Protein AF-A0A969PZ09-F1 (afdb_monomer)

Radius of gyration: 12.57 Å; Cα contacts (8 Å, |Δi|>4): 99; chains: 1; bounding box: 28×33×26 Å

Foldseek 3Di:
DQPCVVVVDDAPDDDDDDDDDCRLVSQLRNLVSCVVVVAQEEAEDPDDDDPVSQVSWQEEDEPVPDDVVVVVCSVVRSGYYYDPHD

Solvent-accessible surface area (backbone atoms only — not comparable to full-atom values): 5412 Å² total; per-residue (Å²): 134,62,58,51,68,78,67,67,67,57,92,92,62,87,85,82,83,81,79,94,73,64,50,68,59,49,51,52,51,42,43,50,55,42,33,75,73,73,36,72,38,82,44,69,67,100,60,79,56,54,72,78,61,53,69,74,44,89,32,76,45,53,64,85,62,42,70,69,55,52,52,49,47,35,71,74,58,22,32,32,37,39,40,88,64,118

Sequence (86 aa):
MKLQQAFEVSKGEVVAFTGAGGKTAALVGLGYELHEAGWRVLATSTVPMTEDQLTLFPAVLSYHAGWHSISAALGQYGFVFLYDAI

Structure (mmCIF, N/CA/C/O backbone):
data_AF-A0A969PZ09-F1
#
_entry.id   AF-A0A969PZ09-F1
#
loop_
_atom_site.group_PDB
_atom_site.id
_atom_site.type_symbol
_atom_site.label_atom_id
_atom_site.label_alt_id
_atom_site.label_comp_id
_atom_site.label_asym_id
_atom_site.label_entity_id
_atom_site.label_seq_id
_atom_site.pdbx_PDB_ins_code
_atom_site.Cartn_x
_atom_site.Cartn_y
_atom_site.Cartn_z
_atom_site.occupancy
_atom_site.B_iso_or_equiv
_atom_site.auth_seq_id
_atom_site.auth_comp_id
_atom_site.auth_asym_id
_atom_site.auth_atom_id
_atom_site.pdbx_PDB_model_num
ATOM 1 N N . MET A 1 1 ? -0.967 15.842 9.924 1.00 61.31 1 MET A N 1
ATOM 2 C CA . MET A 1 1 ? -2.321 15.631 9.365 1.00 61.31 1 MET A CA 1
ATOM 3 C C . MET A 1 1 ? -2.359 14.210 8.834 1.00 61.31 1 MET A C 1
ATOM 5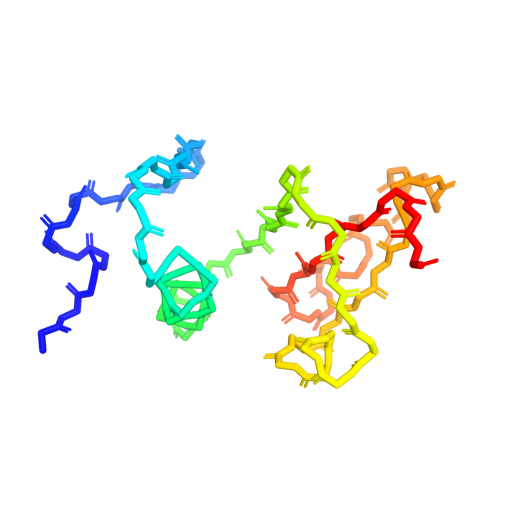 O O . MET A 1 1 ? -1.385 13.852 8.190 1.00 61.31 1 MET A O 1
ATOM 9 N N . LYS A 1 2 ? -3.389 13.409 9.141 1.00 88.12 2 LYS A N 1
ATOM 10 C CA . LYS A 1 2 ? -3.522 12.053 8.584 1.00 88.12 2 LYS A CA 1
ATOM 11 C C . LYS A 1 2 ? -4.153 12.149 7.188 1.00 88.12 2 LYS A C 1
ATOM 13 O O . LYS A 1 2 ? -5.230 12.731 7.053 1.00 88.12 2 LYS A O 1
ATOM 18 N N . LEU A 1 3 ? -3.485 11.616 6.169 1.00 92.06 3 LEU A N 1
ATOM 19 C CA . LEU A 1 3 ? -3.979 11.546 4.790 1.00 92.06 3 LEU A CA 1
ATOM 20 C C . LEU A 1 3 ? -5.315 10.799 4.703 1.00 92.06 3 LEU A C 1
ATOM 22 O O . LEU A 1 3 ? -6.193 11.235 3.965 1.00 92.06 3 LEU A O 1
ATOM 26 N N . GLN A 1 4 ? -5.506 9.742 5.502 1.00 94.12 4 GLN A N 1
ATOM 27 C CA . GLN A 1 4 ? -6.775 8.999 5.553 1.00 94.12 4 GLN A CA 1
ATOM 28 C C . GLN A 1 4 ? -7.976 9.907 5.856 1.00 94.12 4 GLN A C 1
ATOM 30 O O . GLN A 1 4 ? -9.019 9.769 5.226 1.00 94.12 4 GLN A O 1
ATOM 35 N N . GLN A 1 5 ? -7.824 10.851 6.788 1.00 93.75 5 GLN A N 1
ATOM 36 C CA . GLN A 1 5 ? -8.890 11.787 7.157 1.00 93.75 5 GLN A CA 1
ATOM 37 C C . GLN A 1 5 ? -9.071 12.878 6.104 1.00 93.75 5 GLN A C 1
ATOM 39 O O . GLN A 1 5 ? -10.196 13.223 5.770 1.00 93.75 5 GLN A O 1
ATOM 44 N N . ALA A 1 6 ? -7.970 13.410 5.571 1.00 94.12 6 ALA A N 1
ATOM 45 C CA . ALA A 1 6 ? -8.011 14.484 4.582 1.00 94.12 6 ALA A CA 1
ATOM 46 C C . ALA A 1 6 ? -8.641 14.055 3.249 1.00 94.12 6 ALA A C 1
ATOM 48 O O . ALA A 1 6 ? -9.228 14.880 2.557 1.00 94.12 6 ALA A O 1
ATOM 49 N N . PHE A 1 7 ? -8.500 12.779 2.894 1.00 93.31 7 PHE A N 1
ATOM 50 C CA . PHE A 1 7 ? -9.084 12.189 1.692 1.00 93.31 7 PHE A CA 1
ATOM 51 C C . PHE A 1 7 ? -10.356 11.380 1.975 1.00 93.31 7 PHE A C 1
ATOM 53 O O . PHE A 1 7 ? -10.881 10.768 1.054 1.00 93.31 7 PHE A O 1
ATOM 60 N N . GLU A 1 8 ? -10.822 11.350 3.230 1.00 95.00 8 GLU A N 1
ATOM 61 C CA . GLU A 1 8 ? -12.035 10.636 3.664 1.00 95.00 8 GLU A CA 1
ATOM 62 C C . GLU A 1 8 ? -12.063 9.143 3.273 1.00 95.00 8 GLU A C 1
ATOM 64 O O . GLU A 1 8 ? -13.118 8.554 3.041 1.00 95.00 8 GLU A O 1
ATOM 69 N N . VAL A 1 9 ? -10.887 8.505 3.246 1.00 96.12 9 VAL A N 1
ATOM 70 C CA . VAL A 1 9 ? -10.726 7.130 2.754 1.00 96.12 9 VAL A CA 1
ATOM 71 C C . VAL A 1 9 ? -11.399 6.134 3.692 1.00 96.12 9 VAL A C 1
ATOM 73 O O . VAL A 1 9 ? -11.166 6.139 4.909 1.00 96.12 9 VAL A O 1
ATOM 76 N N . SER A 1 10 ? -12.171 5.225 3.099 1.00 96.06 10 SER A N 1
ATOM 77 C CA . SER A 1 10 ? -12.919 4.167 3.777 1.00 96.06 10 SER A CA 1
ATOM 78 C C . SER A 1 10 ? -12.369 2.762 3.485 1.00 96.06 10 SER A C 1
ATOM 80 O O . SER A 1 10 ? -11.655 2.517 2.513 1.00 96.06 10 SER A O 1
ATOM 82 N N . LYS A 1 11 ? -12.688 1.785 4.349 1.00 95.19 11 LYS A N 1
ATOM 83 C CA . LYS A 1 11 ? -12.260 0.386 4.154 1.00 95.19 11 LYS A CA 1
ATOM 84 C C . LYS A 1 11 ? -12.876 -0.202 2.884 1.00 95.19 11 LYS A C 1
ATOM 86 O O . LYS A 1 11 ? -14.085 -0.134 2.699 1.00 95.19 11 LYS A O 1
ATOM 91 N N . GLY A 1 12 ? -12.051 -0.875 2.081 1.00 94.44 12 GLY A N 1
ATOM 92 C CA . GLY A 1 12 ? -12.483 -1.516 0.832 1.00 94.44 12 GLY A CA 1
ATOM 93 C C . GLY A 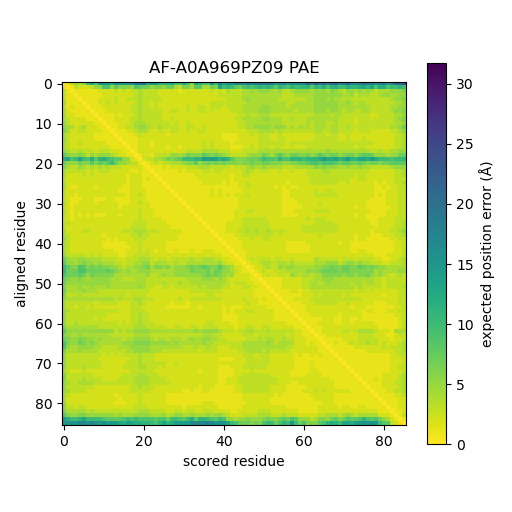1 12 ? -12.581 -0.562 -0.360 1.00 94.44 12 GLY A C 1
ATOM 94 O O . GLY A 1 12 ? -12.986 -0.987 -1.438 1.00 94.44 12 GLY A O 1
ATOM 95 N N . GLU A 1 13 ? -12.204 0.701 -0.180 1.00 96.69 13 GLU A N 1
ATOM 96 C CA . GLU A 1 13 ? -12.177 1.696 -1.243 1.00 96.69 13 GLU A CA 1
ATOM 97 C C . GLU A 1 13 ? -10.933 1.560 -2.131 1.00 96.69 13 GLU A C 1
ATOM 99 O O . GLU A 1 13 ? -9.865 1.129 -1.686 1.00 96.69 13 GLU A O 1
ATOM 104 N N . VAL A 1 14 ? -11.073 1.952 -3.398 1.00 96.31 14 VAL A N 1
ATOM 105 C CA . VAL A 1 14 ? -9.967 2.050 -4.354 1.00 96.31 14 VAL A CA 1
ATOM 106 C C . VAL A 1 14 ? -9.605 3.519 -4.526 1.00 96.31 14 VAL A C 1
ATOM 108 O O . VAL A 1 14 ? -10.418 4.311 -4.992 1.00 96.31 14 VAL A O 1
ATOM 111 N N . VAL A 1 15 ? -8.366 3.869 -4.185 1.00 95.56 15 VAL A N 1
ATOM 112 C CA . VAL A 1 15 ? -7.852 5.242 -4.258 1.00 95.56 15 VAL A CA 1
ATOM 113 C C . VAL A 1 15 ? -6.839 5.348 -5.395 1.00 95.56 15 VAL A C 1
ATOM 115 O O . VAL A 1 15 ? -5.891 4.566 -5.461 1.00 95.56 15 VAL A O 1
ATOM 118 N N . ALA A 1 16 ? -7.014 6.334 -6.277 1.00 95.62 16 ALA A N 1
ATOM 119 C CA . ALA A 1 16 ? -6.103 6.605 -7.387 1.00 95.62 16 ALA A CA 1
ATOM 120 C C . ALA A 1 16 ? -5.484 8.005 -7.259 1.00 95.62 16 ALA A C 1
ATOM 122 O O . ALA A 1 16 ? -6.186 9.013 -7.290 1.00 95.62 16 ALA A O 1
ATOM 123 N N . PHE A 1 17 ? -4.154 8.078 -7.153 1.00 94.50 17 PHE A N 1
ATOM 124 C CA . PHE A 1 17 ? -3.432 9.352 -7.117 1.00 94.50 17 PHE A CA 1
ATOM 125 C C . PHE A 1 17 ? -3.129 9.860 -8.530 1.00 94.50 17 PHE A C 1
ATOM 127 O O . PHE A 1 17 ? -2.348 9.256 -9.266 1.00 94.50 17 PHE A O 1
ATOM 134 N N . THR A 1 18 ? -3.679 11.020 -8.888 1.00 92.56 18 THR A N 1
ATOM 135 C CA . THR A 1 18 ? -3.449 11.685 -10.181 1.00 92.56 18 THR A CA 1
ATOM 136 C C . THR A 1 18 ? -2.747 13.031 -9.997 1.00 92.56 18 THR A C 1
ATOM 138 O O . THR A 1 18 ? -3.040 13.748 -9.046 1.00 92.56 18 THR A O 1
ATOM 141 N N . GLY A 1 19 ? -1.845 13.408 -10.911 1.00 90.12 19 GLY A N 1
ATOM 142 C CA . GLY A 1 19 ? -1.172 14.716 -10.890 1.00 90.12 19 GLY A CA 1
ATOM 143 C C . GLY A 1 19 ? 0.328 14.656 -11.187 1.00 90.12 19 GLY A C 1
ATOM 144 O O . GLY A 1 19 ? 0.886 13.591 -11.463 1.00 90.12 19 GLY A O 1
ATOM 145 N N . ALA A 1 20 ? 0.997 15.810 -11.136 1.00 82.31 20 ALA A N 1
ATOM 146 C CA . ALA A 1 20 ? 2.375 15.957 -11.609 1.00 82.31 20 ALA A CA 1
ATOM 147 C C . ALA A 1 20 ? 3.434 15.400 -10.635 1.00 82.31 20 ALA A C 1
ATOM 149 O O . ALA A 1 20 ? 4.376 14.746 -11.073 1.00 82.31 20 ALA A O 1
ATOM 150 N N . GLY A 1 21 ? 3.263 15.573 -9.319 1.00 88.44 21 GLY A N 1
ATOM 151 C CA . GLY A 1 21 ? 4.296 15.255 -8.323 1.00 88.44 21 GLY A CA 1
ATOM 152 C C . GLY A 1 21 ? 3.748 14.636 -7.038 1.00 88.44 21 GLY A C 1
ATOM 153 O O . GLY A 1 21 ? 2.557 14.712 -6.763 1.00 88.44 21 GLY A O 1
ATOM 154 N N . GLY A 1 22 ? 4.622 13.983 -6.268 1.00 91.88 22 GLY A N 1
ATOM 155 C CA . GLY A 1 22 ? 4.304 13.489 -4.921 1.00 91.88 22 GLY A CA 1
ATOM 156 C C . GLY A 1 22 ? 3.457 12.215 -4.839 1.00 91.88 22 GLY A C 1
ATOM 157 O O . GLY A 1 22 ? 3.200 11.747 -3.739 1.00 91.88 22 GLY A O 1
ATOM 158 N N . LYS A 1 23 ? 3.062 11.611 -5.966 1.00 94.44 23 LYS A N 1
ATOM 159 C CA . LYS A 1 23 ? 2.185 10.422 -5.993 1.00 94.44 23 LYS A CA 1
ATOM 160 C C . LYS A 1 23 ? 2.763 9.232 -5.229 1.00 94.44 23 LYS A C 1
ATOM 162 O O . LYS A 1 23 ? 2.081 8.665 -4.390 1.00 94.44 23 LYS A O 1
ATOM 167 N N . THR A 1 24 ? 4.026 8.889 -5.478 1.00 93.06 24 THR A N 1
ATOM 168 C CA . THR A 1 24 ? 4.695 7.780 -4.781 1.00 93.06 24 THR A CA 1
ATOM 169 C C . THR A 1 24 ? 4.793 8.048 -3.283 1.00 93.06 24 THR A C 1
ATOM 171 O O . THR A 1 24 ? 4.485 7.173 -2.486 1.00 93.06 24 THR A O 1
ATOM 174 N N . ALA A 1 25 ? 5.144 9.276 -2.890 1.00 93.88 25 ALA A N 1
ATOM 175 C CA . ALA A 1 25 ? 5.203 9.659 -1.482 1.00 93.88 25 ALA A CA 1
ATOM 176 C C . ALA A 1 25 ? 3.819 9.601 -0.812 1.00 93.88 25 ALA A C 1
ATOM 178 O O . ALA A 1 25 ? 3.705 9.103 0.303 1.00 93.88 25 ALA A O 1
ATOM 179 N N . ALA A 1 26 ? 2.766 10.053 -1.499 1.00 94.69 26 ALA A N 1
ATOM 180 C CA . ALA A 1 26 ? 1.391 9.979 -1.011 1.00 94.69 26 ALA A CA 1
ATOM 181 C C . ALA A 1 26 ? 0.889 8.531 -0.904 1.00 94.69 26 ALA A C 1
ATOM 183 O O . ALA A 1 26 ? 0.264 8.180 0.091 1.00 94.69 26 ALA A O 1
ATOM 184 N N . LEU A 1 27 ? 1.207 7.682 -1.885 1.00 96.12 27 LEU A N 1
ATOM 185 C CA . LEU A 1 27 ? 0.884 6.255 -1.889 1.00 96.12 27 LEU A CA 1
ATOM 186 C C . LEU A 1 27 ? 1.555 5.526 -0.719 1.00 96.12 27 LEU A C 1
ATOM 188 O O . LEU A 1 27 ? 0.888 4.797 0.010 1.00 96.12 27 LEU A O 1
ATOM 192 N N . VAL A 1 28 ? 2.852 5.760 -0.512 1.00 96.00 28 VAL A N 1
ATOM 193 C CA . VAL A 1 28 ? 3.604 5.184 0.610 1.00 96.00 28 VAL A CA 1
ATOM 194 C C . VAL A 1 28 ? 3.064 5.710 1.941 1.00 96.00 28 VAL A C 1
ATOM 196 O O . VAL A 1 28 ? 2.737 4.918 2.820 1.00 96.00 28 VAL A O 1
ATOM 199 N N . GLY A 1 29 ? 2.911 7.029 2.081 1.00 96.50 29 GLY A N 1
ATOM 200 C CA . GLY A 1 29 ? 2.439 7.662 3.313 1.00 96.50 29 GLY A CA 1
ATOM 201 C C . GLY A 1 29 ? 1.035 7.214 3.712 1.00 96.50 29 GLY A C 1
ATOM 202 O O . GLY A 1 29 ? 0.831 6.784 4.844 1.00 96.50 29 GLY A O 1
ATOM 203 N N . LEU A 1 30 ? 0.078 7.245 2.778 1.00 97.12 30 LEU A N 1
ATOM 204 C CA . LEU A 1 30 ? -1.275 6.756 3.038 1.00 97.12 30 LEU A CA 1
ATOM 205 C C . LEU A 1 30 ? -1.255 5.254 3.342 1.00 97.12 30 LEU A C 1
ATOM 207 O O . LEU A 1 30 ? -1.916 4.820 4.278 1.00 97.12 30 LEU A O 1
ATOM 211 N N . GLY A 1 31 ? -0.478 4.462 2.599 1.00 97.56 31 GLY A N 1
ATOM 212 C CA . GLY A 1 31 ? -0.374 3.023 2.826 1.00 97.56 31 GLY A CA 1
ATOM 213 C C . GLY A 1 31 ? 0.093 2.672 4.239 1.00 97.56 31 GLY A C 1
ATOM 214 O O . GLY A 1 31 ? -0.540 1.844 4.894 1.00 97.56 31 GLY A O 1
ATOM 215 N N . TYR A 1 32 ? 1.123 3.356 4.749 1.00 97.88 32 TYR A N 1
ATOM 216 C CA . TYR A 1 32 ? 1.560 3.196 6.138 1.00 97.88 32 TYR A CA 1
ATOM 217 C C . TYR A 1 32 ? 0.503 3.658 7.139 1.00 97.88 32 TYR A C 1
ATOM 219 O O . TYR A 1 32 ? 0.223 2.929 8.084 1.00 97.88 32 TYR A O 1
ATOM 227 N N . GLU A 1 33 ? -0.139 4.810 6.928 1.00 97.44 33 GLU A N 1
ATOM 228 C CA . GLU A 1 33 ? -1.192 5.277 7.838 1.00 97.44 33 GLU A CA 1
ATOM 229 C C . GLU A 1 33 ? -2.357 4.283 7.951 1.00 97.44 33 GLU A C 1
ATOM 231 O O . GLU A 1 33 ? -2.864 4.041 9.048 1.00 97.44 33 GLU A O 1
ATOM 236 N N . LEU A 1 34 ? -2.784 3.703 6.827 1.00 97.25 34 LEU A N 1
ATOM 237 C CA . LEU A 1 34 ? -3.853 2.706 6.794 1.00 97.25 34 LEU A CA 1
ATOM 238 C C . LEU A 1 34 ? -3.400 1.380 7.420 1.00 97.25 34 LEU A C 1
ATOM 240 O O . LEU A 1 34 ? -4.162 0.755 8.161 1.00 97.25 34 LEU A O 1
ATOM 244 N N . HIS A 1 35 ? -2.158 0.967 7.169 1.00 97.19 35 HIS A N 1
ATOM 245 C CA . HIS A 1 35 ? -1.571 -0.217 7.787 1.00 97.19 35 HIS A CA 1
ATOM 246 C C . HIS A 1 35 ? -1.482 -0.086 9.316 1.00 97.19 35 HIS A C 1
ATOM 248 O O . HIS A 1 35 ? -1.925 -0.982 10.032 1.00 97.19 35 HIS A O 1
ATOM 254 N N . GLU A 1 36 ? -1.006 1.056 9.821 1.00 95.94 36 GLU A N 1
ATOM 255 C CA . GLU A 1 36 ? -0.971 1.389 11.253 1.00 95.94 36 GLU A CA 1
ATOM 256 C C . GLU A 1 36 ? -2.369 1.377 11.888 1.00 95.94 36 GLU A C 1
ATOM 258 O O . GLU A 1 36 ? -2.525 1.004 13.050 1.00 95.94 36 GLU A O 1
ATOM 263 N N . ALA A 1 37 ? -3.406 1.735 11.124 1.00 95.00 37 ALA A N 1
ATOM 264 C CA . ALA A 1 37 ? -4.803 1.637 11.547 1.00 95.00 37 ALA A CA 1
ATOM 265 C C . ALA A 1 37 ? -5.360 0.193 11.515 1.00 95.00 37 ALA A C 1
ATOM 267 O O . ALA A 1 37 ? -6.554 -0.020 11.754 1.00 95.00 37 ALA A O 1
ATOM 268 N N . GLY A 1 38 ? -4.521 -0.802 11.207 1.00 96.00 38 GLY A N 1
ATOM 269 C CA . GLY A 1 38 ? -4.864 -2.223 11.144 1.00 96.00 38 GLY A CA 1
ATOM 270 C C . GLY A 1 38 ? -5.566 -2.638 9.852 1.00 96.00 38 GLY A C 1
ATOM 271 O O . GLY A 1 38 ? -6.273 -3.649 9.832 1.00 96.00 38 GLY A O 1
ATOM 272 N N . TRP A 1 39 ? -5.461 -1.845 8.783 1.00 97.06 39 TRP A N 1
ATOM 273 C CA . TRP A 1 39 ? -6.091 -2.167 7.506 1.00 97.06 39 TRP A CA 1
ATOM 274 C C . TRP A 1 39 ? -5.127 -2.967 6.637 1.00 97.06 39 TRP A C 1
ATOM 276 O O . TRP A 1 39 ? -3.907 -2.871 6.764 1.00 97.06 39 TRP A O 1
ATOM 286 N N . ARG A 1 40 ? -5.699 -3.764 5.732 1.00 97.62 40 ARG A N 1
ATOM 287 C CA . ARG A 1 40 ? -4.936 -4.423 4.674 1.00 97.62 40 ARG A CA 1
ATOM 288 C C . ARG A 1 40 ? -4.910 -3.512 3.457 1.00 97.62 40 ARG A C 1
ATOM 290 O O . ARG A 1 40 ? -5.970 -3.105 2.987 1.00 97.62 40 ARG A O 1
ATOM 297 N N . VAL A 1 41 ? -3.715 -3.211 2.970 1.00 98.12 41 VAL A N 1
ATOM 298 C CA . VAL A 1 41 ? -3.469 -2.274 1.877 1.00 98.12 41 VAL A CA 1
ATOM 299 C C . VAL A 1 41 ? -2.776 -3.007 0.743 1.00 98.12 41 VAL A C 1
ATOM 301 O O . VAL A 1 41 ? -1.710 -3.596 0.922 1.00 98.12 41 VAL A O 1
ATOM 304 N N . LEU A 1 42 ? -3.378 -2.933 -0.438 1.00 97.81 42 LEU A N 1
ATOM 305 C CA . LEU A 1 42 ? -2.757 -3.349 -1.683 1.00 97.81 42 LEU 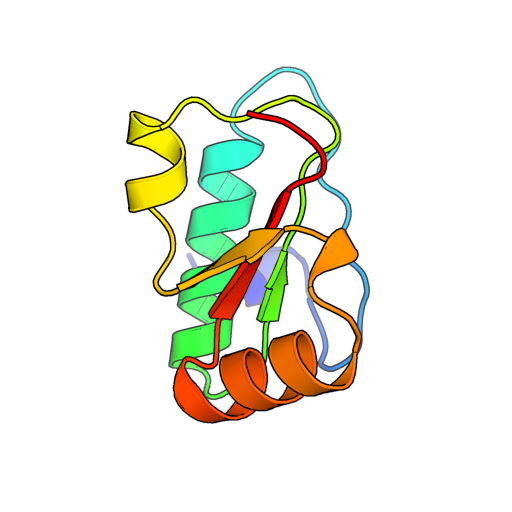A CA 1
ATOM 306 C C . LEU A 1 42 ? -2.472 -2.096 -2.505 1.00 97.81 42 LEU A C 1
ATOM 308 O O . LEU A 1 42 ? -3.393 -1.337 -2.798 1.00 97.81 42 LEU A O 1
ATOM 312 N N . ALA A 1 43 ? -1.213 -1.876 -2.862 1.00 97.38 43 ALA A N 1
ATOM 313 C CA . ALA A 1 43 ? -0.804 -0.744 -3.679 1.00 97.38 43 ALA A CA 1
ATOM 314 C C . ALA A 1 43 ? -0.186 -1.203 -4.996 1.00 97.38 43 ALA A C 1
ATOM 316 O O . ALA A 1 43 ? 0.391 -2.281 -5.096 1.00 97.38 43 ALA A O 1
ATOM 317 N N . THR A 1 44 ? -0.297 -0.355 -6.011 1.00 96.12 44 THR A N 1
ATOM 318 C CA . THR A 1 44 ? 0.386 -0.517 -7.292 1.00 96.12 44 THR A CA 1
ATOM 319 C C . THR A 1 44 ? 0.611 0.860 -7.915 1.00 96.12 44 THR A C 1
ATOM 321 O O . THR A 1 44 ? 0.089 1.867 -7.429 1.00 96.12 44 THR A O 1
ATOM 324 N N . SER A 1 45 ? 1.413 0.918 -8.969 1.00 93.38 45 SER A N 1
ATOM 325 C CA . SER A 1 45 ? 1.733 2.140 -9.700 1.00 93.38 45 SER A CA 1
ATOM 326 C C . SER A 1 45 ? 1.668 1.862 -11.194 1.00 93.38 45 SER A C 1
ATOM 328 O O . SER A 1 45 ? 2.044 0.788 -11.653 1.00 93.38 45 SER A O 1
ATOM 330 N N . THR A 1 46 ? 1.229 2.853 -11.966 1.00 88.44 46 THR A N 1
ATOM 331 C CA . THR A 1 46 ? 1.265 2.794 -13.434 1.00 88.44 46 THR A CA 1
ATOM 332 C C . THR A 1 46 ? 2.666 3.031 -13.997 1.00 88.44 46 THR A C 1
ATOM 334 O O . THR A 1 46 ? 2.893 2.816 -15.182 1.00 88.44 46 THR A O 1
ATOM 337 N N . VAL A 1 47 ? 3.589 3.539 -13.177 1.00 85.31 47 VAL A N 1
ATOM 338 C CA . VAL A 1 47 ? 4.983 3.801 -13.554 1.00 85.31 47 VAL A CA 1
ATOM 339 C C . VAL A 1 47 ? 5.875 2.762 -12.874 1.00 85.31 47 VAL A C 1
ATOM 341 O O . VAL A 1 47 ? 5.675 2.546 -11.669 1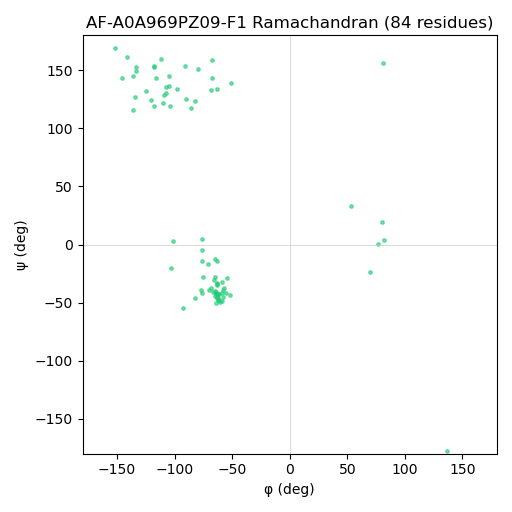.00 85.31 47 VAL A O 1
ATOM 344 N N . PRO A 1 48 ? 6.849 2.166 -13.594 1.00 85.75 48 PRO A N 1
ATOM 345 C CA . PRO A 1 48 ? 7.861 1.305 -12.994 1.00 85.75 48 PRO A CA 1
ATOM 346 C C . PRO A 1 48 ? 8.530 1.992 -11.806 1.00 85.75 48 PRO A C 1
ATOM 348 O O . PRO A 1 48 ? 8.799 3.197 -11.839 1.00 85.75 48 PRO A O 1
ATOM 351 N N . MET A 1 49 ? 8.771 1.229 -10.747 1.00 89.25 49 MET A N 1
ATOM 352 C CA . MET A 1 49 ? 9.484 1.704 -9.569 1.00 89.25 49 MET A CA 1
ATOM 353 C C . MET A 1 49 ? 10.884 1.116 -9.586 1.00 89.25 49 MET A C 1
ATOM 355 O O . MET A 1 49 ? 11.052 -0.067 -9.867 1.00 89.25 49 MET A O 1
ATOM 359 N N . THR A 1 50 ? 11.882 1.941 -9.283 1.00 91.69 50 THR A N 1
ATOM 360 C CA . THR A 1 50 ? 13.253 1.445 -9.147 1.00 91.69 50 THR A CA 1
ATOM 361 C C . THR A 1 50 ? 13.363 0.538 -7.925 1.00 91.69 50 THR A C 1
ATOM 363 O O . THR A 1 50 ? 12.567 0.651 -6.989 1.00 91.69 50 THR A O 1
ATOM 366 N N . GLU A 1 51 ? 14.380 -0.323 -7.892 1.00 90.38 51 GLU A N 1
ATOM 367 C CA . GLU A 1 51 ? 14.646 -1.201 -6.743 1.00 90.38 51 GLU A CA 1
ATOM 368 C C . GLU A 1 51 ? 14.711 -0.419 -5.422 1.00 90.38 51 GLU A C 1
ATOM 370 O O . GLU A 1 51 ? 14.056 -0.798 -4.452 1.00 90.38 51 GLU A O 1
ATOM 375 N N . ASP A 1 52 ? 15.387 0.735 -5.412 1.00 92.31 52 ASP A N 1
ATOM 376 C CA . ASP A 1 52 ? 15.458 1.616 -4.241 1.00 92.31 52 ASP A CA 1
ATOM 377 C C . ASP A 1 52 ? 14.075 2.064 -3.759 1.00 92.31 52 ASP A C 1
ATOM 379 O O . ASP A 1 52 ? 13.816 2.124 -2.559 1.00 92.31 52 ASP A O 1
ATOM 383 N N . GLN A 1 53 ? 13.150 2.357 -4.674 1.00 92.75 53 GLN A N 1
ATOM 384 C CA . GLN A 1 53 ? 11.798 2.757 -4.298 1.00 92.75 53 GLN A CA 1
ATOM 385 C C . GLN A 1 53 ? 10.952 1.574 -3.814 1.00 92.75 53 GLN A C 1
ATOM 387 O O . GLN A 1 53 ? 10.049 1.771 -3.001 1.00 92.75 53 GLN A O 1
ATOM 392 N N . LEU A 1 54 ? 11.225 0.354 -4.281 1.00 94.12 54 LEU A N 1
ATOM 393 C CA . LEU A 1 54 ? 10.550 -0.850 -3.791 1.00 94.12 54 LEU A CA 1
ATOM 394 C C . LEU A 1 54 ? 10.879 -1.124 -2.316 1.00 94.12 54 LEU A C 1
ATOM 396 O O . LEU A 1 54 ? 10.027 -1.636 -1.592 1.00 94.12 54 LEU A O 1
ATOM 400 N N . THR A 1 55 ? 12.054 -0.701 -1.835 1.00 94.94 55 THR A N 1
ATOM 401 C CA . THR A 1 55 ? 12.433 -0.816 -0.411 1.00 94.94 55 THR A CA 1
ATOM 402 C C . THR A 1 55 ? 11.543 -0.006 0.537 1.00 94.94 55 THR A C 1
ATOM 404 O O . THR A 1 55 ? 11.561 -0.231 1.746 1.00 94.94 55 THR A O 1
ATOM 407 N N . LEU A 1 56 ? 10.731 0.918 0.008 1.00 95.69 56 LEU A N 1
ATOM 408 C CA . LEU A 1 56 ? 9.794 1.718 0.797 1.00 95.69 56 LEU A CA 1
ATOM 409 C C . LEU A 1 56 ? 8.608 0.899 1.322 1.00 95.69 56 LEU A C 1
ATOM 411 O O . LEU A 1 56 ? 7.908 1.371 2.220 1.00 95.69 56 LEU A O 1
ATOM 415 N N . PHE A 1 57 ? 8.355 -0.291 0.772 1.00 97.25 57 PHE A N 1
ATOM 416 C CA . PHE A 1 57 ? 7.197 -1.110 1.119 1.00 97.25 57 PHE A CA 1
ATOM 417 C C . PHE A 1 57 ? 7.578 -2.302 2.005 1.00 97.25 57 PHE A C 1
ATOM 419 O O . PHE A 1 57 ? 8.621 -2.917 1.783 1.00 97.25 57 PHE A O 1
ATOM 426 N N . PRO A 1 58 ? 6.710 -2.706 2.953 1.00 97.00 58 PRO A N 1
ATOM 427 C CA . PRO A 1 58 ? 6.975 -3.863 3.813 1.00 97.00 58 PRO A CA 1
ATOM 428 C C . PRO A 1 58 ? 7.081 -5.185 3.047 1.00 97.00 58 PRO A C 1
ATOM 430 O O . PRO A 1 58 ? 7.838 -6.074 3.430 1.00 97.00 58 PRO A O 1
ATOM 433 N N . ALA A 1 59 ? 6.304 -5.319 1.973 1.00 97.56 59 ALA A N 1
ATOM 434 C CA . ALA A 1 59 ? 6.334 -6.466 1.084 1.00 97.56 59 ALA A CA 1
ATOM 435 C C . ALA A 1 59 ? 6.061 -6.040 -0.355 1.00 97.56 59 ALA A C 1
ATOM 437 O O . ALA A 1 59 ? 5.229 -5.170 -0.626 1.00 97.56 59 ALA A O 1
ATOM 438 N N . VAL A 1 60 ? 6.752 -6.699 -1.279 1.00 97.38 60 VAL A N 1
ATOM 439 C CA . VAL A 1 60 ? 6.706 -6.413 -2.710 1.00 97.38 60 VAL A CA 1
ATOM 440 C C . VAL A 1 60 ? 6.568 -7.730 -3.460 1.00 97.38 60 VAL A C 1
ATOM 442 O O . VAL A 1 60 ? 7.337 -8.662 -3.230 1.00 97.38 60 VAL A O 1
ATOM 445 N N 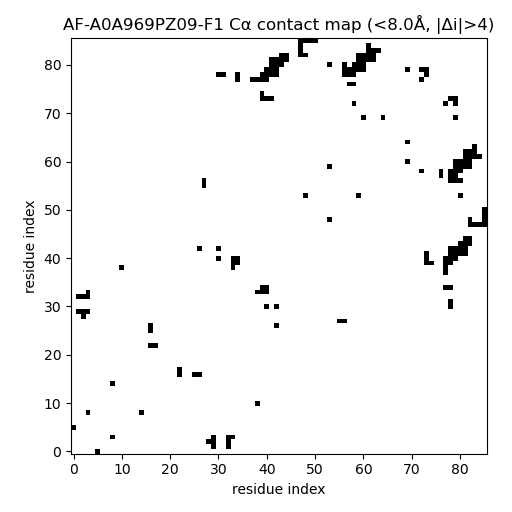. LEU A 1 61 ? 5.569 -7.832 -4.333 1.00 96.81 61 LEU A N 1
ATOM 446 C CA . LEU A 1 61 ? 5.316 -9.025 -5.137 1.00 96.81 61 LEU A CA 1
ATOM 447 C C . LEU A 1 61 ? 5.063 -8.642 -6.594 1.00 96.81 61 LEU A C 1
ATOM 449 O O . LEU A 1 61 ? 4.494 -7.593 -6.885 1.00 96.81 61 LEU A O 1
ATOM 453 N N . SER A 1 62 ? 5.437 -9.526 -7.518 1.00 94.75 62 SER A N 1
ATOM 454 C CA . SER A 1 62 ? 4.968 -9.405 -8.897 1.00 94.75 62 SER A CA 1
ATOM 455 C C . SER A 1 62 ? 3.462 -9.673 -8.952 1.00 94.75 62 SER A C 1
ATOM 457 O O . SER A 1 62 ? 2.962 -10.576 -8.274 1.00 94.75 62 SER A O 1
ATOM 459 N N . TYR A 1 63 ? 2.743 -8.950 -9.810 1.00 91.12 63 TYR A N 1
ATOM 460 C CA . TYR A 1 63 ? 1.343 -9.225 -10.138 1.00 91.12 63 TYR A CA 1
ATOM 461 C C . TYR A 1 63 ? 1.133 -10.678 -10.612 1.00 91.12 63 TYR A C 1
ATOM 463 O O . TYR A 1 63 ? 0.096 -11.284 -10.338 1.00 91.12 63 TYR A O 1
ATOM 471 N N . HIS A 1 64 ? 2.155 -11.285 -11.225 1.00 94.81 64 HIS A N 1
ATOM 472 C CA . HIS A 1 64 ? 2.133 -12.671 -11.709 1.00 94.81 64 HIS A CA 1
ATOM 473 C C . HIS A 1 64 ? 2.280 -13.729 -10.602 1.00 94.81 64 HIS A C 1
ATOM 475 O O . HIS A 1 64 ? 2.135 -14.918 -10.875 1.00 94.81 64 HIS A O 1
ATOM 481 N N . ALA A 1 65 ? 2.514 -13.339 -9.341 1.00 94.69 65 ALA A N 1
ATOM 482 C CA . ALA A 1 65 ? 2.653 -14.270 -8.211 1.00 94.69 65 ALA A CA 1
ATOM 483 C C . ALA A 1 65 ? 1.362 -15.051 -7.881 1.00 94.69 65 ALA A C 1
ATOM 485 O O . ALA A 1 65 ? 1.393 -16.021 -7.116 1.00 94.69 65 ALA A O 1
ATOM 486 N N . GLY A 1 66 ? 0.227 -14.629 -8.447 1.00 95.38 66 GLY A N 1
ATOM 487 C CA . GLY A 1 66 ? -1.074 -15.256 -8.262 1.00 95.38 66 GLY A CA 1
ATOM 488 C C . GLY A 1 66 ? -1.768 -14.845 -6.962 1.00 95.38 66 GLY A C 1
ATOM 489 O O . GLY A 1 66 ? -1.153 -14.448 -5.970 1.00 95.38 66 GLY A O 1
ATOM 490 N N . TRP A 1 67 ? -3.096 -14.958 -6.962 1.00 95.44 67 TRP A N 1
ATOM 491 C CA . TRP A 1 67 ? -3.940 -14.423 -5.892 1.00 95.44 67 TRP A CA 1
ATOM 492 C C . TRP A 1 67 ? -3.684 -15.062 -4.518 1.00 95.44 67 TRP A C 1
ATOM 494 O O . TRP A 1 67 ? -3.776 -14.370 -3.507 1.00 95.44 67 TRP A O 1
ATOM 504 N N . HIS A 1 68 ? -3.331 -16.352 -4.465 1.00 96.69 68 HIS A N 1
ATOM 505 C CA . HIS A 1 68 ? -3.021 -17.040 -3.207 1.00 96.69 68 HIS A CA 1
ATOM 506 C C . HIS A 1 68 ? -1.806 -16.412 -2.515 1.00 96.69 68 HIS A C 1
ATOM 508 O O . HIS A 1 68 ? -1.873 -16.087 -1.331 1.00 96.69 68 HIS A O 1
ATOM 514 N N . SER A 1 69 ? -0.724 -16.189 -3.265 1.00 97.50 69 SER A N 1
ATOM 515 C CA . SER A 1 69 ? 0.511 -15.583 -2.762 1.00 97.50 69 SER A CA 1
ATOM 516 C C . SER A 1 69 ? 0.278 -14.141 -2.316 1.00 97.50 69 SER A C 1
ATOM 518 O O . SER A 1 69 ? 0.712 -13.748 -1.236 1.00 97.50 69 SER A O 1
ATOM 520 N N . ILE A 1 70 ? -0.477 -13.369 -3.106 1.00 97.38 70 ILE A N 1
ATOM 521 C CA . ILE A 1 70 ? -0.840 -11.983 -2.775 1.00 97.38 70 ILE A CA 1
ATOM 522 C C . ILE A 1 70 ? -1.694 -11.937 -1.501 1.00 97.38 70 ILE A C 1
ATOM 524 O O . ILE A 1 70 ? -1.434 -11.133 -0.608 1.00 97.38 70 ILE A O 1
ATOM 528 N N . SER A 1 71 ? -2.689 -12.821 -1.375 1.00 96.75 71 SER A N 1
ATOM 529 C CA . SER A 1 71 ? -3.545 -12.889 -0.188 1.00 96.75 71 SER A CA 1
ATOM 530 C C . SER A 1 71 ? -2.766 -13.308 1.060 1.00 96.75 71 SER A C 1
ATOM 532 O O . SER A 1 71 ? -3.005 -12.756 2.135 1.00 96.75 71 SER A O 1
ATOM 534 N N . ALA A 1 72 ? -1.840 -14.262 0.935 1.00 97.81 72 ALA A N 1
ATOM 535 C CA . ALA A 1 72 ? -0.968 -14.674 2.031 1.00 97.81 72 ALA A CA 1
ATOM 536 C C . ALA A 1 72 ? -0.066 -13.516 2.482 1.00 97.81 72 ALA A C 1
ATOM 538 O O . ALA A 1 72 ? -0.015 -13.208 3.673 1.00 97.81 72 ALA A O 1
ATOM 539 N N . ALA A 1 73 ? 0.555 -12.807 1.535 1.00 97.81 73 ALA A N 1
ATOM 540 C CA . ALA A 1 73 ? 1.373 -11.635 1.825 1.00 97.81 73 ALA A CA 1
ATOM 541 C C . ALA A 1 73 ? 0.558 -10.511 2.489 1.00 97.81 73 ALA A C 1
ATOM 543 O O . ALA A 1 73 ? 0.995 -9.943 3.483 1.00 97.81 73 ALA A O 1
ATOM 544 N N . LEU A 1 74 ? -0.661 -10.228 2.019 1.00 97.00 74 LEU A N 1
ATOM 545 C CA . LEU A 1 74 ? -1.544 -9.249 2.667 1.00 97.00 74 LEU A CA 1
ATOM 546 C C . LEU A 1 74 ? -1.935 -9.661 4.090 1.00 97.00 74 LEU A C 1
ATOM 548 O O . LEU A 1 74 ? -2.093 -8.797 4.949 1.00 97.00 74 LEU A O 1
ATOM 552 N N . GLY A 1 75 ? -2.110 -10.960 4.344 1.00 97.19 75 GLY A N 1
ATOM 553 C CA . GLY A 1 75 ? -2.370 -11.485 5.684 1.00 97.19 75 GLY A CA 1
ATOM 554 C C . GLY A 1 75 ? -1.168 -11.353 6.622 1.00 97.19 75 GLY A C 1
ATOM 555 O O . GLY A 1 75 ? -1.351 -11.049 7.795 1.00 97.19 75 GLY A O 1
ATOM 556 N N . GLN A 1 76 ? 0.044 -11.553 6.102 1.00 97.56 76 GLN A N 1
ATOM 557 C CA . GLN A 1 76 ? 1.283 -11.520 6.880 1.00 97.56 76 GLN A CA 1
ATOM 558 C C . GLN A 1 76 ? 1.809 -10.098 7.117 1.00 97.56 76 GLN A C 1
ATOM 560 O O . GLN A 1 76 ? 2.205 -9.771 8.232 1.00 97.56 76 GLN A O 1
ATOM 565 N N . TYR A 1 77 ? 1.837 -9.267 6.076 1.00 98.00 77 TYR A N 1
ATOM 566 C CA . TYR A 1 77 ? 2.497 -7.960 6.095 1.00 98.00 77 TYR A CA 1
ATOM 567 C C . TYR A 1 77 ? 1.520 -6.795 6.231 1.00 98.00 77 TYR A C 1
ATOM 569 O O . TYR A 1 77 ? 1.929 -5.700 6.595 1.00 98.00 77 TYR A O 1
ATOM 577 N N . GLY A 1 78 ? 0.238 -6.986 5.910 1.00 97.38 78 GLY A N 1
ATOM 578 C CA . GLY A 1 78 ? -0.782 -5.937 5.972 1.00 97.38 78 GLY A CA 1
ATOM 579 C C . GLY A 1 78 ? -0.650 -4.832 4.915 1.00 97.38 78 GLY A C 1
ATOM 580 O O . GLY A 1 78 ? -1.663 -4.240 4.565 1.00 97.38 78 GLY A O 1
ATOM 581 N N . PHE A 1 79 ? 0.532 -4.586 4.350 1.00 98.25 79 PHE A N 1
ATOM 582 C CA . PHE A 1 79 ? 0.751 -3.648 3.250 1.00 98.25 79 PHE A CA 1
ATOM 583 C C . PHE A 1 79 ? 1.673 -4.264 2.195 1.00 98.25 79 PHE A C 1
ATOM 585 O O . PHE A 1 79 ? 2.834 -4.567 2.466 1.00 98.25 79 PHE A O 1
ATOM 592 N N . VAL A 1 80 ? 1.133 -4.465 0.992 1.00 98.31 80 VAL A N 1
ATOM 593 C CA . VAL A 1 80 ? 1.829 -5.103 -0.129 1.00 98.31 80 VAL A CA 1
ATOM 594 C C . VAL A 1 80 ? 1.798 -4.192 -1.349 1.00 98.31 80 VAL A C 1
ATOM 596 O O . VAL A 1 80 ? 0.734 -3.703 -1.736 1.00 98.31 80 VAL A O 1
ATOM 599 N N . PHE A 1 81 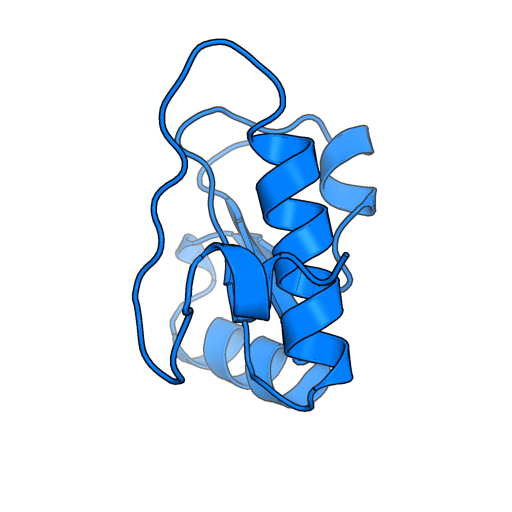? 2.951 -4.012 -1.988 1.00 97.75 81 PHE A N 1
ATOM 600 C CA . PHE A 1 81 ? 3.055 -3.383 -3.300 1.00 97.75 81 PHE A CA 1
ATOM 601 C C . PHE A 1 81 ? 3.142 -4.435 -4.410 1.00 97.75 81 PHE A C 1
ATOM 603 O O . PHE A 1 81 ? 3.915 -5.389 -4.310 1.00 97.75 81 PHE A O 1
ATOM 610 N N . LEU A 1 82 ? 2.361 -4.247 -5.474 1.00 96.75 82 LEU A N 1
ATOM 611 C CA . LEU A 1 82 ? 2.392 -5.073 -6.676 1.00 96.75 82 LEU A CA 1
ATOM 612 C C . LEU A 1 82 ? 3.033 -4.334 -7.846 1.00 96.75 82 LEU A C 1
ATOM 614 O O . LEU A 1 82 ? 2.607 -3.227 -8.191 1.00 96.75 82 LEU A O 1
ATOM 618 N N . TYR A 1 83 ? 3.985 -4.997 -8.499 1.00 93.94 83 TYR A N 1
ATOM 619 C CA . TYR A 1 83 ? 4.620 -4.537 -9.734 1.00 93.94 83 TYR A CA 1
ATOM 620 C C . TYR A 1 83 ? 4.367 -5.512 -10.889 1.00 93.94 83 TYR A C 1
ATOM 622 O O . TYR A 1 83 ? 4.170 -6.707 -10.671 1.00 93.94 83 TYR A O 1
ATOM 630 N N . ASP A 1 84 ? 4.390 -5.009 -12.121 1.00 90.00 84 ASP A N 1
ATOM 631 C CA . ASP A 1 84 ? 4.358 -5.851 -13.325 1.00 90.00 84 ASP A CA 1
ATOM 632 C C . ASP A 1 84 ? 5.785 -6.162 -13.805 1.00 90.00 84 ASP A C 1
ATOM 634 O O . ASP A 1 84 ? 6.189 -7.321 -13.859 1.00 90.00 84 ASP A O 1
ATOM 638 N N . ALA A 1 85 ? 6.583 -5.113 -14.023 1.00 81.75 85 ALA A N 1
ATOM 639 C CA . ALA A 1 85 ? 7.994 -5.185 -14.393 1.00 81.75 85 ALA A CA 1
ATOM 640 C C . ALA A 1 85 ? 8.840 -4.220 -13.543 1.00 81.75 85 ALA A C 1
ATOM 642 O O . ALA A 1 85 ? 8.326 -3.202 -13.066 1.00 81.75 85 ALA A O 1
ATOM 643 N N . ILE A 1 86 ? 10.118 -4.572 -13.364 1.00 72.06 86 ILE A N 1
ATOM 644 C CA . ILE A 1 86 ? 11.165 -3.757 -12.724 1.00 72.06 86 ILE A CA 1
ATOM 645 C C . ILE A 1 86 ? 12.111 -3.268 -13.819 1.00 72.06 86 ILE A C 1
ATOM 647 O O . ILE A 1 86 ? 12.470 -4.110 -14.676 1.00 72.06 86 ILE A O 1
#

pLDDT: mean 94.0, std 5.51, range [61.31, 98.31]

Secondary structure (DSSP, 8-state):
--HHHHTT--TT------SSS-HHHHHHHHHHHHHHTT--EEEE-SS---HHHHTTSSEEEEGGG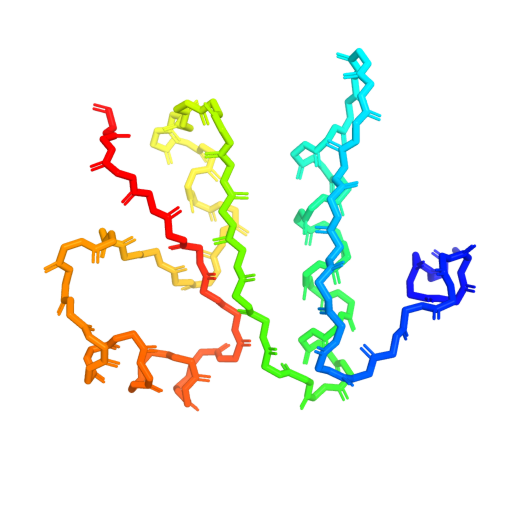HHHHHHHHHHHHSEEEEES--

Nearest PDB structures (foldseek):
  7v3x-assembly2_H  TM=5.288E-01  e=6.649E-01  Synechococcus elongatus PCC 7942 = FACHB-805
  7v3x-assembly1_B  TM=5.281E-01  e=8.137E-01  Synechococcus elongatus PCC 7942 = FACHB-805
  7dyi-assembly1_A  TM=5.873E-01  e=1.952E+00  Synechococcus elongatus PCC 7942 = FACHB-805
  7dy2-assembly1_C  TM=5.914E-01  e=2.389E+00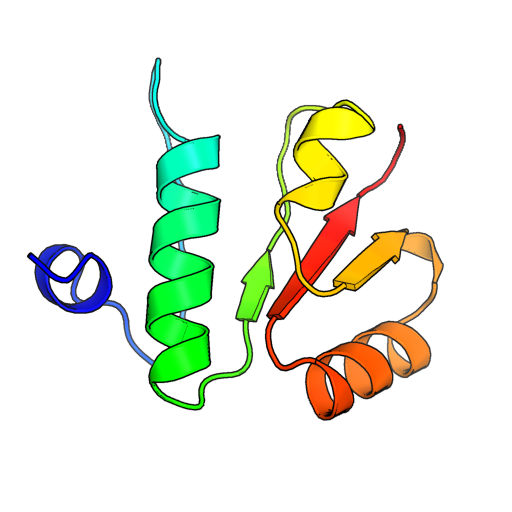  Synechococcus elongatus PCC 7942 = FACHB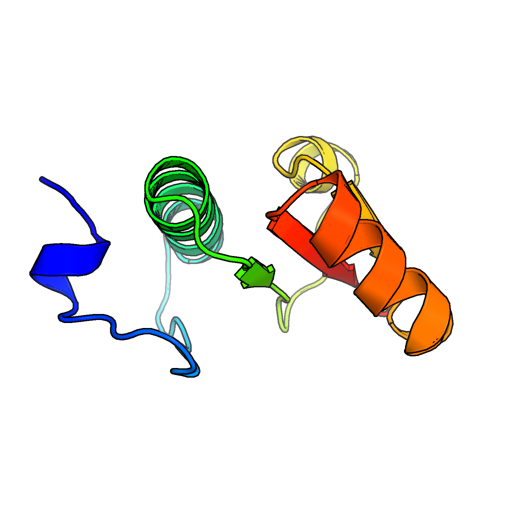-805
  7dy2-assembly1_F  TM=5.844E-01  e=2.733E+00  Synechococcus elongatus PCC 7942 = FACHB-805

Mean predicted aligned error: 2.99 Å